Protein 8YNU (pdb70)

InterPro domains:
  IPR001005 SANT/Myb domain [PF00249] (405-453)
  IPR001005 SANT/Myb domain [PS50090] (400-453)
  IPR001005 SANT/Myb domain [SM00717] (404-463)
  IPR009057 Homedomain-like superfamily [SSF46689] (406-468)
  IPR013867 Telomere repeat-binding factor, dimerisation domain [PF08558] (100-330)
  IPR017930 Myb domain [PS51294] (400-457)
  IPR052833 Telomeric DNA-binding and transcriptional regulator [PTHR47807] (4-485)

B-factor: mean 24.35, std 9.26, range [9.86, 62.13]

Structure (mmCIF, N/CA/C/O backbone):
data_8YNU
#
_entry.id   8YNU
#
_cell.length_a   41.393
_cell.length_b   62.230
_cell.length_c   86.773
_cell.angle_alpha   90.000
_cell.angle_beta   90.000
_cell.angle_gamma   90.000
#
_symmetry.space_group_name_H-M   'P 2 2 2'
#
loop_
_entity.id
_entity.type
_entity.pdbx_description
1 polymer 'Telomeric DNA-binding factor trf1'
2 non-polymer GLYCEROL
3 water water
#
loop_
_atom_site.group_PDB
_atom_site.id
_atom_site.type_symbol
_atom_site.label_atom_id
_atom_site.label_alt_id
_atom_site.label_comp_id
_atom_site.label_asym_id
_atom_site.label_entity_id
_atom_site.label_seq_id
_atom_site.pdbx_PDB_ins_code
_atom_site.Cartn_x
_atom_site.Cartn_y
_atom_site.Cartn_z
_atom_site.occupancy
_atom_site.B_iso_or_equiv
_atom_site.auth_seq_id
_atom_site.auth_comp_id
_atom_site.auth_asym_id
_atom_site.auth_atom_id
_atom_site.pdbx_PDB_model_num
ATOM 1 N N . GLY A 1 1 ? -4.26400 -15.78500 9.70400 1.000 36.04000 406 GLY A N 1
ATOM 2 C CA . GLY A 1 1 ? -4.03500 -14.62500 8.84700 1.000 30.32000 406 GLY A CA 1
ATOM 3 C C . GLY A 1 1 ? -2.85400 -13.79700 9.31500 1.000 27.19000 406 GLY A C 1
ATOM 4 O O . GLY A 1 1 ? -1.73000 -14.00100 8.84600 1.000 24.99000 406 GLY A O 1
ATOM 5 N N . SER A 1 2 ? -3.09700 -12.87000 10.24600 1.000 28.94000 407 SER A N 1
ATOM 6 C CA . SER A 1 2 ? -2.02600 -12.02500 10.76400 1.000 26.38000 407 SER A CA 1
ATOM 7 C C . SER A 1 2 ? -0.98500 -12.86100 11.50900 1.000 25.00000 407 SER A C 1
ATOM 8 O O . SER A 1 2 ? -1.29400 -13.90500 12.08300 1.000 25.26000 407 SER A O 1
ATOM 11 N N . TRP A 1 3 ? 0.26300 -12.38700 11.49600 1.000 19.91000 408 TRP A N 1
ATOM 12 C CA . TRP A 1 3 ? 1.38800 -13.12400 12.07000 1.000 19.32000 408 TRP A CA 1
ATOM 13 C C . TRP A 1 3 ? 1.64600 -12.69300 13.50500 1.000 22.91000 408 TRP A C 1
ATOM 14 O O . TRP A 1 3 ? 1.44500 -11.52800 13.86700 1.000 23.22000 408 TRP A O 1
ATOM 25 N N . THR A 1 4 ? 2.11400 -13.63600 14.32300 1.000 19.95000 409 THR A N 1
ATOM 26 C CA . THR A 1 4 ? 2.60700 -13.26100 15.63900 1.000 19.45000 409 THR A CA 1
ATOM 27 C C . THR A 1 4 ? 4.05100 -12.78000 15.56200 1.000 23.11000 409 THR A C 1
ATOM 28 O O . THR A 1 4 ? 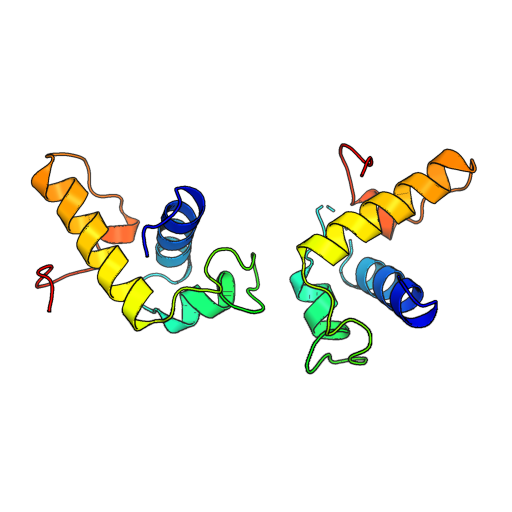4.77100 -13.01500 14.58800 1.000 19.53000 409 THR A O 1
ATOM 32 N N . LYS A 1 5 ? 4.46900 -12.10300 16.63300 1.000 25.24000 410 LYS A N 1
ATOM 33 C CA . LYS A 1 5 ? 5.85700 -11.67100 16.76400 1.000 24.18000 410 LYS A CA 1
ATOM 34 C C . LYS A 1 5 ? 6.79900 -12.86400 16.75400 1.000 22.12000 410 LYS A C 1
ATOM 35 O O . LYS A 1 5 ? 7.89400 -12.79700 16.19200 1.000 22.75000 410 LYS A O 1
ATOM 41 N N . GLU A 1 6 ? 6.37500 -13.97400 17.36200 1.000 19.94000 411 GLU A N 1
ATOM 42 C CA . GLU A 1 6 ? 7.20000 -15.17200 17.40900 1.000 22.10000 411 GLU A CA 1
ATOM 43 C C . GLU A 1 6 ? 7.37300 -15.78300 16.02600 1.000 19.95000 411 GLU A C 1
ATOM 44 O O . GLU A 1 6 ? 8.46000 -16.26200 15.68700 1.000 18.81000 411 GLU A O 1
ATOM 50 N N . GLU A 1 7 ? 6.30300 -15.79800 15.23200 1.000 17.74000 412 GLU A N 1
ATOM 51 C CA . GLU A 1 7 ? 6.40400 -16.27600 13.85700 1.000 15.50000 412 GLU A CA 1
ATOM 52 C C . GLU A 1 7 ? 7.35200 -15.40700 13.03500 1.000 15.05000 412 GLU A C 1
ATOM 53 O O . GLU A 1 7 ? 8.17400 -15.92300 12.26700 1.000 15.65000 412 GLU A O 1
ATOM 59 N N . GLU A 1 8 ? 7.24500 -14.08400 13.17300 1.000 15.58000 413 GLU A N 1
ATOM 60 C CA . GLU A 1 8 ? 8.11600 -13.20000 12.40100 1.000 17.48000 413 GLU A CA 1
ATOM 61 C C . GLU A 1 8 ? 9.58300 -13.41400 12.77500 1.000 17.54000 413 GLU A C 1
ATOM 62 O O . GLU A 1 8 ? 10.45500 -13.46200 11.90100 1.000 18.41000 413 GLU A O 1
ATOM 68 N N . GLU A 1 9 ? 9.87000 -13.56600 14.07000 1.000 20.31000 414 GLU A N 1
ATOM 69 C CA . GLU A 1 9 ? 11.24000 -13.81900 14.51700 1.000 21.84000 414 GLU A CA 1
ATOM 70 C C . GLU A 1 9 ? 11.76700 -15.14000 13.98400 1.000 17.27000 414 GLU A C 1
ATOM 71 O O . GLU A 1 9 ? 12.95500 -15.26200 13.67100 1.000 18.69000 414 GLU A O 1
ATOM 77 N N . ALA A 1 10 ? 10.89900 -16.15700 13.90100 1.000 17.77000 415 ALA A N 1
ATOM 78 C CA . ALA A 1 10 ? 11.32100 -17.45300 13.39900 1.000 15.74000 415 ALA A CA 1
ATOM 79 C C . ALA A 1 10 ? 11.63700 -17.39200 11.91400 1.000 16.92000 415 ALA A C 1
ATOM 80 O O . ALA A 1 10 ? 12.56700 -18.05000 11.44500 1.000 17.19000 415 ALA A O 1
ATOM 82 N N . LEU A 1 11 ? 10.84600 -16.63400 11.15300 1.000 15.22000 416 LEU A N 1
ATOM 83 C CA . LEU A 1 11 ? 11.13600 -16.48700 9.73300 1.000 13.81000 416 LEU A CA 1
ATOM 84 C C . LEU A 1 11 ? 12.49700 -15.82800 9.52600 1.000 15.04000 416 LEU A C 1
ATOM 85 O O . LEU A 1 11 ? 13.28100 -16.25700 8.67000 1.000 16.47000 416 LEU A O 1
ATOM 90 N N . LEU A 1 12 ? 12.79100 -14.78700 10.30700 1.000 17.95000 417 LEU A N 1
ATOM 91 C CA . LEU A 1 12 ? 14.07500 -14.11000 10.17200 1.000 19.43000 417 LEU A CA 1
ATOM 92 C C . LEU A 1 12 ? 15.22700 -15.01700 10.60100 1.000 23.52000 417 LEU A C 1
ATOM 93 O O . LEU A 1 12 ? 16.27300 -15.05400 9.94300 1.000 19.27000 417 LEU A O 1
ATOM 98 N N . ASP A 1 13 ? 15.05100 -15.76800 11.69200 1.000 21.12000 418 ASP A N 1
ATOM 99 C CA . ASP A 1 13 ? 16.08000 -16.72400 12.09500 1.000 20.29000 418 ASP A CA 1
ATOM 100 C C . ASP A 1 13 ? 16.25800 -17.81800 11.05000 1.000 21.60000 418 ASP A C 1
ATOM 101 O O . ASP A 1 13 ? 17.38600 -18.21500 10.74100 1.000 23.29000 418 ASP A O 1
ATOM 106 N N . GLY A 1 14 ? 15.15400 -18.31200 10.48500 1.000 18.85000 419 GLY A N 1
ATOM 107 C CA . GLY A 1 14 ? 15.25500 -19.31500 9.44000 1.000 20.26000 419 GLY A CA 1
ATOM 108 C C . GLY A 1 14 ? 16.01600 -18.83500 8.21600 1.000 20.97000 419 GLY A C 1
ATOM 109 O O . GLY A 1 14 ? 16.85000 -19.56000 7.67300 1.000 19.80000 419 GLY A O 1
ATOM 110 N N . LEU A 1 15 ? 15.72200 -17.61500 7.75400 1.000 20.44000 420 LEU A N 1
ATOM 111 C CA . LEU A 1 15 ? 16.44900 -17.04600 6.62400 1.000 19.48000 420 LEU A CA 1
ATOM 112 C C . LEU A 1 15 ? 17.94500 -16.99600 6.89000 1.000 22.54000 420 LEU A C 1
ATOM 113 O O . LEU A 1 15 ? 18.752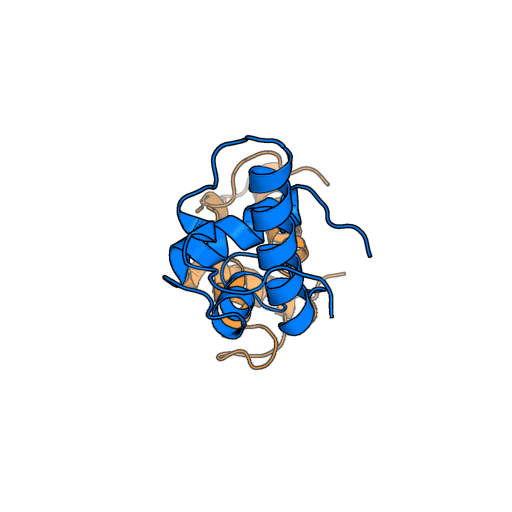00 -17.30900 6.00700 1.000 24.49000 420 LEU A O 1
ATOM 118 N N . ASP A 1 16 ? 18.32500 -16.56500 8.09000 1.000 24.09000 421 ASP A N 1
ATOM 119 C CA . ASP A 1 16 ? 19.73700 -16.51700 8.46100 1.000 28.43000 421 ASP A CA 1
ATOM 120 C C . ASP A 1 16 ? 20.38300 -17.90000 8.41600 1.000 30.17000 421 ASP A C 1
ATOM 121 O O . ASP A 1 16 ? 21.51600 -18.05000 7.94500 1.000 31.39000 421 ASP A O 1
ATOM 126 N N . LEU A 1 17 ? 19.66600 -18.93100 8.86700 1.000 26.01000 422 LEU A N 1
ATOM 127 C CA . LEU A 1 17 ? 20.25100 -20.26100 8.98200 1.000 24.87000 422 LEU A CA 1
ATOM 128 C C . LEU A 1 17 ? 20.34900 -20.98400 7.64100 1.000 30.09000 422 LEU A C 1
ATOM 129 O O . LEU A 1 17 ? 21.32000 -21.71200 7.40100 1.000 30.08000 422 LEU A O 1
ATOM 134 N N . VAL A 1 18 ? 19.35400 -20.82800 6.75800 1.000 22.98000 423 VAL A N 1
ATOM 135 C CA . VAL A 1 18 ? 19.37900 -21.54000 5.48400 1.000 27.22000 423 VAL A CA 1
ATOM 136 C C . VAL A 1 18 ? 20.13600 -20.77100 4.41000 1.000 27.91000 423 VAL A C 1
ATOM 137 O O . VAL A 1 18 ? 20.23900 -21.25700 3.27300 1.000 29.19000 423 VAL A O 1
ATOM 141 N N . LYS A 1 19 ? 20.66900 -19.59200 4.74400 1.000 28.27000 424 LYS A N 1
ATOM 142 C CA . LYS A 1 19 ? 21.52500 -18.80000 3.86000 1.000 32.96000 424 LYS A CA 1
ATOM 143 C C . LYS A 1 19 ? 20.83700 -18.48400 2.53300 1.000 36.19000 424 LYS A C 1
ATOM 144 O O . LYS A 1 19 ? 21.40100 -18.67700 1.45500 1.000 36.37000 424 LYS A O 1
ATOM 150 N N . GLY A 1 20 ? 19.60100 -17.99700 2.61000 1.000 30.93000 425 GLY A N 1
ATOM 151 C CA . GLY A 1 20 ? 18.91900 -17.54200 1.42200 1.000 28.92000 425 GLY A CA 1
ATOM 152 C C . GLY A 1 20 ? 17.44200 -17.87900 1.40200 1.000 30.60000 425 GLY A C 1
ATOM 153 O O . GLY A 1 20 ? 16.90100 -18.47500 2.34000 1.000 26.62000 425 GLY A O 1
ATOM 154 N N . PRO A 1 21 ? 16.75900 -17.50000 0.31700 1.000 27.80000 426 PRO A N 1
ATOM 155 C CA . PRO A 1 21 ? 15.29400 -17.65700 0.23200 1.000 29.24000 426 PRO A CA 1
ATOM 156 C C . PRO A 1 21 ? 14.91900 -19.09300 -0.12200 1.000 28.72000 426 PRO A C 1
ATOM 157 O O . PRO A 1 21 ? 14.37000 -19.41000 -1.17400 1.000 28.73000 426 PRO A O 1
ATOM 161 N N . ARG A 1 22 ? 15.23900 -20.00000 0.79500 1.000 28.32000 427 ARG A N 1
ATOM 162 C CA . ARG A 1 22 ? 15.07600 -21.44100 0.60700 1.000 29.28000 427 ARG A CA 1
ATOM 163 C C . ARG A 1 22 ? 13.95500 -21.90400 1.53200 1.000 22.29000 427 ARG A C 1
ATOM 164 O O . ARG A 1 22 ? 14.18600 -22.41500 2.62700 1.000 25.45000 427 ARG A O 1
ATOM 172 N N . TRP A 1 23 ? 12.72000 -21.72300 1.05800 1.000 23.22000 428 TRP A N 1
ATOM 173 C CA . TRP A 1 23 ? 11.56300 -21.71900 1.94400 1.000 19.27000 428 TRP A CA 1
ATOM 174 C C . TRP A 1 23 ? 11.29300 -23.09800 2.527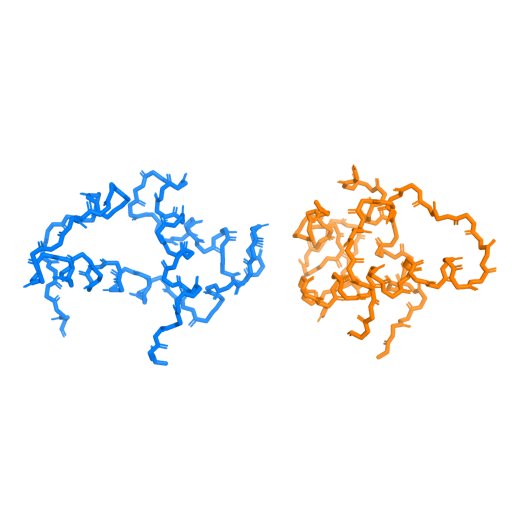00 1.000 24.95000 428 TRP A C 1
ATOM 175 O O . TRP A 1 23 ? 10.90200 -23.21600 3.69400 1.000 22.11000 428 TRP A O 1
ATOM 186 N N . SER A 1 24 ? 11.50000 -24.15200 1.73600 1.000 23.28000 429 SER A N 1
ATOM 187 C CA . SER A 1 24 ? 11.28100 -25.49800 2.24900 1.000 24.81000 429 SER A CA 1
ATOM 188 C C . SER A 1 24 ? 12.22600 -25.81300 3.39700 1.000 25.42000 429 SER A C 1
ATOM 189 O O . SER A 1 24 ? 11.84100 -26.50900 4.34400 1.000 25.47000 429 SER A O 1
ATOM 192 N N . GLN A 1 25 ? 13.45800 -25.29300 3.34100 1.000 21.33000 430 GLN A N 1
ATOM 193 C CA . GLN A 1 25 ? 14.42200 -25.53900 4.40400 1.000 21.98000 430 GLN A CA 1
ATOM 194 C C . GLN A 1 25 ? 14.06700 -24.79100 5.67600 1.000 23.39000 430 GLN A C 1
ATOM 195 O O . GLN A 1 25 ? 14.34700 -25.27100 6.78000 1.000 21.07000 430 GLN A O 1
ATOM 201 N N . ILE A 1 26 ? 13.44300 -23.62200 5.55100 1.000 20.64000 431 ILE A N 1
ATOM 202 C CA . ILE A 1 26 ? 12.95800 -22.94100 6.74200 1.000 18.97000 431 ILE A CA 1
ATOM 203 C C . ILE A 1 26 ? 11.88300 -23.77700 7.42100 1.000 15.52000 431 ILE A C 1
ATOM 204 O O . ILE A 1 26 ? 11.81600 -23.84100 8.65500 1.000 18.30000 431 ILE A O 1
ATOM 209 N N . LEU A 1 27 ? 11.04400 -24.45000 6.63300 1.000 16.82000 432 LEU A N 1
ATOM 210 C CA . LEU A 1 27 ? 10.00900 -25.29000 7.22400 1.000 16.94000 432 LEU A CA 1
ATOM 211 C C . LEU A 1 27 ? 10.59500 -26.56500 7.81800 1.000 22.47000 432 LEU A C 1
ATOM 212 O O . LEU A 1 27 ? 10.00400 -27.14200 8.74000 1.000 19.02000 432 LEU A O 1
ATOM 217 N N . GLU A 1 28 ? 11.75600 -27.01400 7.32900 1.000 19.88000 433 GLU A N 1
ATOM 218 C CA . GLU A 1 28 ? 12.42300 -28.12500 8.00500 1.000 22.31000 433 GLU A CA 1
ATOM 219 C C . GLU A 1 28 ? 12.82200 -27.74800 9.42200 1.000 20.76000 433 GLU A C 1
ATOM 220 O O . GLU A 1 28 ? 12.84700 -28.60800 10.30900 1.000 22.53000 433 GLU A O 1
ATOM 226 N N . LEU A 1 29 ? 13.13200 -26.47100 9.65300 1.000 18.42000 434 LEU A N 1
ATOM 227 C CA . LEU A 1 29 ? 13.54000 -25.96200 10.95200 1.000 19.10000 434 LEU A CA 1
ATOM 228 C C . LEU A 1 29 ? 12.36400 -25.60300 11.84400 1.000 20.06000 434 LEU A C 1
ATOM 229 O O . LEU A 1 29 ? 12.41200 -25.82700 13.05800 1.000 20.65000 434 LEU A O 1
ATOM 234 N N . TYR A 1 30 ? 11.31800 -25.01200 11.26600 1.000 18.42000 435 TYR A N 1
ATOM 235 C CA . TYR A 1 30 ? 10.27900 -24.35600 12.04700 1.000 18.43000 435 TYR A CA 1
ATOM 236 C C . TYR A 1 30 ? 8.86600 -24.75900 11.65900 1.000 14.83000 435 TYR A C 1
ATOM 237 O O . TYR A 1 30 ? 7.91400 -24.25300 12.26200 1.000 17.96000 435 TYR A O 1
ATOM 246 N N . GLY A 1 31 ? 8.69500 -25.61600 10.66200 1.000 15.93000 436 GLY A N 1
ATOM 247 C CA . GLY A 1 31 ? 7.37700 -26.01800 10.22200 1.000 15.61000 436 GLY A CA 1
ATOM 248 C C . GLY A 1 31 ? 6.85900 -27.19500 11.02000 1.000 19.18000 436 GLY A C 1
ATOM 249 O O . GLY A 1 31 ? 7.27600 -27.42500 12.16200 1.000 17.91000 436 GLY A O 1
ATOM 250 N N . PRO A 1 32 ? 5.92100 -27.94900 10.44500 1.000 19.25000 437 PRO A N 1
ATOM 251 C CA . PRO A 1 32 ? 5.44000 -29.15500 11.12400 1.000 22.21000 437 PRO A CA 1
ATOM 252 C C . PRO A 1 32 ? 6.60000 -30.11500 11.31900 1.000 22.85000 437 PRO A C 1
ATOM 253 O O . PRO A 1 32 ? 7.37400 -30.37600 10.39100 1.000 23.24000 437 PRO A O 1
ATOM 257 N N . GLY A 1 33 ? 6.74900 -30.59700 12.55200 1.000 23.95000 438 GLY A N 1
ATOM 258 C CA . GLY A 1 33 ? 7.88900 -31.42800 12.88600 1.000 27.26000 438 GLY A CA 1
ATOM 259 C C . GLY A 1 33 ? 9.21400 -30.70800 12.80000 1.000 25.71000 438 GLY A C 1
ATOM 260 O O . GLY A 1 33 ? 10.25000 -31.35300 12.59600 1.000 23.78000 438 GLY A O 1
ATOM 261 N N . GLY A 1 34 ? 9.20600 -29.38700 12.94800 1.000 22.54000 439 GLY A N 1
ATOM 262 C CA . GLY A 1 34 ? 10.41900 -28.61600 12.72700 1.000 20.27000 439 GLY A CA 1
ATOM 263 C C . GLY A 1 34 ? 11.52900 -29.01000 13.68400 1.000 23.36000 439 GLY A C 1
ATOM 264 O O . GLY A 1 34 ? 11.29500 -29.31500 14.85700 1.000 22.69000 439 GLY A O 1
ATOM 265 N N . LYS A 1 35 ? 12.76200 -28.97700 13.17300 1.000 21.30000 440 LYS A N 1
ATOM 266 C CA . LYS A 1 35 ? 13.91100 -29.38300 13.97900 1.000 21.32000 440 LYS A CA 1
ATOM 267 C C . LYS A 1 35 ? 14.09800 -28.47400 15.18700 1.000 23.59000 440 LYS A C 1
ATOM 268 O O . LYS A 1 35 ? 14.43100 -28.94700 16.28400 1.000 25.07000 440 LYS A O 1
ATOM 274 N N . LYS A 1 36 ? 13.86300 -27.17000 15.02100 1.000 20.86000 441 LYS A N 1
ATOM 275 C CA . LYS A 1 36 ? 13.99500 -26.22600 16.12700 1.000 20.20000 441 LYS A CA 1
ATOM 276 C C . LYS A 1 36 ? 12.70200 -26.08800 16.93300 1.000 19.64000 441 LYS A C 1
ATOM 277 O O . LYS A 1 36 ? 12.73300 -26.10900 18.16800 1.000 23.51000 441 LYS A O 1
ATOM 283 N N . SER A 1 37 ? 11.57300 -25.91200 16.26000 1.000 20.34000 442 SER A N 1
ATOM 284 C CA . SER A 1 37 ? 10.26700 -25.76000 16.90100 1.000 20.18000 442 SER A CA 1
ATOM 285 C C . SER A 1 37 ? 9.21800 -25.86100 15.80400 1.000 19.14000 442 SER A C 1
ATOM 286 O O . SER A 1 37 ? 9.54900 -26.00000 14.62300 1.000 18.60000 442 SER A O 1
ATOM 289 N N . GLU A 1 38 ? 7.94100 -25.79200 16.20000 1.000 17.81000 443 GLU A N 1
ATOM 290 C CA . GLU A 1 38 ? 6.84300 -25.81500 15.24400 1.000 18.27000 443 GLU A CA 1
ATOM 291 C C . GLU A 1 38 ? 6.17700 -24.44600 15.10700 1.000 15.76000 443 GLU A C 1
ATOM 292 O O . GLU A 1 38 ? 5.01900 -24.35600 14.71300 1.000 16.40000 443 GLU A O 1
ATOM 298 N N . VAL A 1 39 ? 6.91200 -23.36700 15.37900 1.000 16.66000 444 VAL A N 1
ATOM 299 C CA . VAL A 1 39 ? 6.25600 -22.06500 15.46400 1.000 15.52000 444 VAL A CA 1
ATOM 300 C C . VAL A 1 39 ? 5.68000 -21.63400 14.11100 1.000 13.78000 444 VAL A C 1
ATOM 301 O O . VAL A 1 39 ? 4.67600 -20.91500 14.06400 1.000 15.57000 444 VAL A O 1
ATOM 305 N N . LEU A 1 40 ? 6.26600 -22.08800 13.00000 1.000 14.07000 445 LEU A N 1
ATOM 306 C CA . LEU A 1 40 ? 5.75700 -21.78100 11.66400 1.000 12.75000 445 LEU A CA 1
ATOM 307 C C . LEU A 1 40 ? 4.93900 -22.92700 11.07000 1.000 15.26000 445 LEU A C 1
ATOM 308 O O . LEU A 1 40 ? 4.75600 -22.98300 9.85000 1.000 14.57000 445 LEU A O 1
ATOM 313 N N . LYS A 1 41 ? 4.42300 -23.83900 11.90400 1.000 15.12000 446 LYS A N 1
ATOM 314 C CA . LYS A 1 41 ? 3.74700 -25.00600 11.34600 1.000 15.75000 446 LYS A CA 1
ATOM 315 C C . LYS A 1 41 ? 2.51000 -24.64900 10.52700 1.000 17.86000 446 LYS A C 1
ATOM 316 O O . LYS A 1 41 ? 2.11200 -25.44300 9.67000 1.000 18.35000 446 LYS A O 1
ATOM 322 N N . TYR A 1 42 ? 1.90100 -23.48200 10.73700 1.000 15.91000 447 TYR A N 1
ATOM 323 C CA . TYR A 1 42 ? 0.70300 -23.11100 9.98900 1.000 15.20000 447 TYR A CA 1
ATOM 324 C C . TYR A 1 42 ? 0.97700 -22.14000 8.84400 1.000 18.75000 447 TYR A C 1
ATOM 325 O O . TYR A 1 42 ? 0.03500 -21.56000 8.29200 1.000 19.43000 447 TYR A O 1
ATOM 334 N N . ARG A 1 43 ? 2.23100 -21.96200 8.45700 1.000 15.95000 448 ARG A N 1
ATOM 335 C CA . ARG A 1 43 ? 2.57700 -21.13200 7.31000 1.000 14.75000 448 ARG A CA 1
ATOM 336 C C . ARG A 1 43 ? 3.20300 -22.02400 6.24600 1.000 15.88000 448 ARG A C 1
ATOM 337 O O . ARG A 1 43 ? 4.18800 -22.72200 6.52500 1.000 18.43000 448 ARG A O 1
ATOM 345 N N . ASN A 1 44 ? 2.63900 -22.01400 5.03500 1.000 15.43000 449 ASN A N 1
ATOM 346 C CA . ASN A 1 44 ? 3.23500 -22.81300 3.97200 1.000 17.36000 449 ASN A CA 1
ATOM 347 C C . ASN A 1 44 ? 4.29700 -21.99600 3.22900 1.000 16.23000 449 ASN A C 1
ATOM 348 O O . ASN A 1 44 ? 4.56600 -20.83000 3.54300 1.000 13.48000 449 ASN A O 1
ATOM 353 N N . GLN A 1 45 ? 4.94200 -22.63200 2.25000 1.000 16.17000 450 GLN A N 1
ATOM 354 C CA . GLN A 1 45 ? 6.05100 -21.97300 1.56700 1.000 17.32000 450 GLN A CA 1
ATOM 355 C C . GLN A 1 45 ? 5.60400 -20.68500 0.88900 1.000 15.88000 450 GLN A C 1
ATOM 356 O O . GLN A 1 45 ? 6.33700 -19.68700 0.90100 1.000 13.68000 450 GLN A O 1
ATOM 362 N N . VAL A 1 46 ? 4.41000 -20.69100 0.29000 1.000 13.97000 451 VAL A N 1
ATOM 363 C CA . VAL A 1 46 ? 3.86500 -19.47800 -0.31200 1.000 13.96000 451 VAL A CA 1
ATOM 364 C C . VAL A 1 46 ? 3.75400 -18.37700 0.73400 1.000 13.62000 451 VAL A C 1
ATOM 365 O O . VAL A 1 46 ? 4.10900 -17.21900 0.47800 1.000 14.22000 451 VAL A O 1
ATOM 369 N N . GLN A 1 47 ? 3.29100 -18.72500 1.93900 1.000 12.22000 452 GLN A N 1
ATOM 370 C CA . GLN A 1 47 ? 3.14100 -17.73200 3.00000 1.000 11.60000 452 GLN A CA 1
ATOM 371 C C . GLN A 1 47 ? 4.48700 -17.22000 3.51000 1.000 12.71000 452 GLN A C 1
ATOM 372 O O . GLN A 1 47 ? 4.61700 -16.03500 3.83800 1.000 11.87000 452 GLN A O 1
ATOM 378 N N . LEU A 1 48 ? 5.48900 -18.09500 3.62300 1.000 12.16000 453 LEU A N 1
ATOM 379 C CA . LEU A 1 48 ? 6.80500 -17.63900 4.06700 1.000 11.18000 453 LEU A CA 1
ATOM 380 C C . LEU A 1 48 ? 7.38300 -16.64000 3.08200 1.000 11.60000 453 LEU A C 1
ATOM 381 O O . LEU A 1 48 ? 7.91000 -15.58600 3.47600 1.000 12.49000 453 LEU A O 1
ATOM 386 N N . LYS A 1 49 ? 7.29900 -16.97000 1.79100 1.000 11.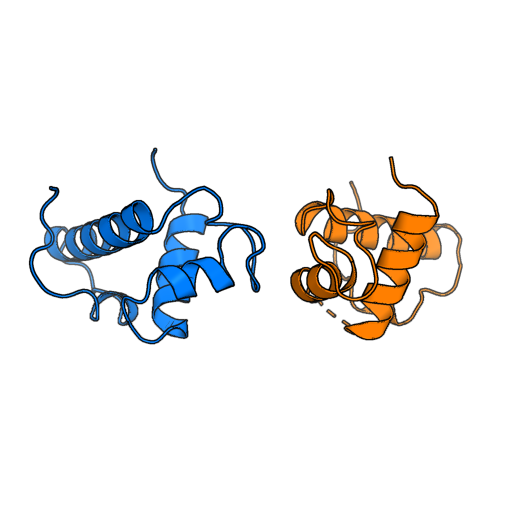37000 454 LYS A N 1
ATOM 387 C CA . LYS A 1 49 ? 7.85200 -16.09900 0.76100 1.000 11.79000 454 LYS A CA 1
ATOM 388 C C . LYS A 1 49 ? 7.15800 -14.74800 0.76100 1.000 11.82000 454 LYS A C 1
ATOM 389 O O . LYS A 1 49 ? 7.81400 -13.70000 0.74500 1.000 12.35000 454 LYS A O 1
ATOM 395 N N . ASP A 1 50 ? 5.82700 -14.74500 0.80600 1.000 11.98000 455 ASP A N 1
ATOM 396 C CA . ASP A 1 50 ? 5.15400 -13.45900 0.73200 1.000 11.89000 455 ASP A CA 1
ATOM 397 C C . ASP A 1 50 ? 5.40700 -12.63600 1.98000 1.000 12.58000 455 ASP A C 1
ATOM 398 O O . ASP A 1 50 ? 5.53900 -11.40800 1.90000 1.000 11.22000 455 ASP A O 1
ATOM 403 N N . LYS A 1 51 ? 5.46600 -13.28800 3.14200 1.000 9.86000 456 LYS A N 1
ATOM 404 C CA . LYS A 1 51 ? 5.71300 -12.54500 4.37400 1.000 11.00000 456 LYS A CA 1
ATOM 405 C C . LYS A 1 51 ? 7.11700 -11.96000 4.38800 1.000 12.17000 456 LYS A C 1
ATOM 406 O O . LYS A 1 51 ? 7.31700 -10.83200 4.85600 1.000 10.46000 456 LYS A O 1
ATOM 412 N N . ALA A 1 52 ? 8.11100 -12.70700 3.89200 1.000 10.22000 457 ALA A N 1
ATOM 413 C CA . ALA A 1 52 ? 9.46100 -12.15400 3.84200 1.000 10.00000 457 ALA A CA 1
ATOM 414 C C . ALA A 1 52 ? 9.50700 -10.91200 2.96100 1.000 11.76000 457 ALA A C 1
ATOM 415 O O . ALA A 1 52 ? 10.13600 -9.90600 3.31800 1.000 11.57000 457 ALA A O 1
ATOM 417 N N . ARG A 1 53 ? 8.82000 -10.95900 1.81900 1.000 10.86000 458 ARG A N 1
ATOM 418 C CA . ARG A 1 53 ? 8.75500 -9.78900 0.95400 1.000 10.46000 458 ARG A CA 1
ATOM 419 C C . ARG A 1 53 ? 8.00800 -8.64600 1.63500 1.000 13.56000 458 ARG A C 1
ATOM 420 O O . ARG A 1 53 ? 8.41400 -7.48400 1.53100 1.000 11.59000 458 ARG A O 1
ATOM 428 N N . ASN A 1 54 ? 6.92600 -8.95400 2.35200 1.000 10.87000 459 ASN A N 1
ATOM 429 C CA . ASN A 1 54 ? 6.15600 -7.89800 3.01000 1.000 13.06000 459 ASN A CA 1
ATOM 430 C C . ASN A 1 54 ? 6.92200 -7.31200 4.19400 1.000 12.01000 459 ASN A C 1
ATOM 431 O O . ASN A 1 54 ? 6.84300 -6.10800 4.45700 1.000 12.55000 459 ASN A O 1
ATOM 436 N N . MET A 1 55 ? 7.69100 -8.13800 4.90300 1.000 11.83000 460 MET A N 1
ATOM 437 C CA . MET A 1 55 ? 8.49900 -7.60500 5.98800 1.000 12.25000 460 MET A CA 1
ATOM 438 C C . MET A 1 55 ? 9.60100 -6.71500 5.44700 1.000 12.70000 460 MET A C 1
ATOM 439 O O . MET A 1 55 ? 9.89500 -5.66800 6.03100 1.000 12.85000 460 MET A O 1
ATOM 444 N N . LYS A 1 56 ? 10.25200 -7.13300 4.35600 1.000 11.13000 461 LYS A N 1
ATOM 445 C CA . LYS A 1 56 ? 11.28400 -6.28100 3.76900 1.000 11.01000 461 LYS A CA 1
ATOM 446 C C . LYS A 1 56 ? 10.67000 -4.96300 3.32800 1.000 10.33000 461 LYS A C 1
ATOM 447 O O . LYS A 1 56 ? 11.22900 -3.88500 3.57500 1.000 11.36000 461 LYS A O 1
ATOM 453 N N . LEU A 1 57 ? 9.49200 -5.03500 2.71800 1.000 10.55000 462 LEU A N 1
ATOM 454 C CA . LEU A 1 57 ? 8.79200 -3.82600 2.30800 1.000 11.70000 462 LEU A CA 1
ATOM 455 C C . LEU A 1 57 ? 8.44900 -2.95600 3.51100 1.000 12.19000 462 LEU A C 1
ATOM 456 O O . LEU A 1 57 ? 8.54800 -1.72500 3.43500 1.000 13.53000 462 LEU A O 1
ATOM 461 N N . PHE A 1 58 ? 8.05700 -3.57300 4.63500 1.000 12.96000 463 PHE A N 1
ATOM 462 C CA . PHE A 1 58 ? 7.73200 -2.78600 5.82300 1.000 11.97000 463 PHE A CA 1
ATOM 463 C C . PHE A 1 58 ? 8.93000 -1.97300 6.29700 1.000 12.94000 463 PHE A C 1
ATOM 464 O O . PHE A 1 58 ? 8.80100 -0.78200 6.60800 1.000 13.36000 463 PHE A O 1
ATOM 472 N N . PHE A 1 59 ? 10.10300 -2.60400 6.40400 1.000 12.07000 464 PHE A N 1
ATOM 473 C CA . PHE A 1 59 ? 11.27000 -1.84400 6.84300 1.000 12.60000 464 PHE A CA 1
ATOM 474 C C . PHE A 1 59 ? 11.60600 -0.74700 5.84000 1.000 12.57000 464 PHE A C 1
ATOM 475 O O . PHE A 1 59 ? 11.92200 0.38300 6.22900 1.000 13.44000 464 PHE A O 1
ATOM 483 N N . LEU A 1 60 ? 11.53500 -1.05800 4.54200 1.000 13.51000 465 LEU A N 1
ATOM 484 C CA . LEU A 1 60 ? 11.85500 -0.05100 3.53000 1.000 12.46000 465 LEU A CA 1
ATOM 485 C C . LEU A 1 60 ? 10.88100 1.12000 3.58800 1.000 13.71000 465 LEU A C 1
ATOM 486 O O . LEU A 1 60 ? 11.28800 2.29300 3.54600 1.000 15.47000 465 LEU A O 1
ATOM 491 N N . LYS A 1 61 ? 9.58600 0.82600 3.67200 1.000 13.75000 466 LYS A N 1
ATOM 492 C CA . LYS A 1 61 ? 8.61000 1.90200 3.58100 1.000 11.79000 466 LYS A CA 1
ATOM 493 C C . LYS A 1 61 ? 8.59300 2.75100 4.83500 1.000 14.60000 466 LYS A C 1
ATOM 494 O O . LYS A 1 61 ? 8.21400 3.92400 4.76300 1.000 14.47000 466 LYS A O 1
ATOM 500 N N . SER A 1 62 ? 9.01200 2.19400 5.97100 1.000 12.80000 467 SER A N 1
ATOM 501 C CA . SER A 1 62 ? 9.06600 2.92200 7.23400 1.000 15.42000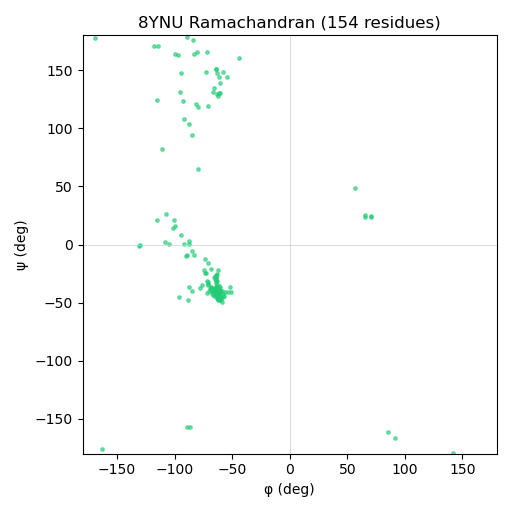 467 SER A CA 1
ATOM 502 C C . SER A 1 62 ? 10.42000 3.57700 7.48300 1.000 16.32000 467 SER A C 1
ATOM 503 O O . SER A 1 62 ? 10.60100 4.22600 8.52800 1.000 17.12000 467 SER A O 1
ATOM 506 N N . GLY A 1 63 ? 11.36100 3.42700 6.55800 1.000 15.05000 468 GLY A N 1
ATOM 507 C CA . GLY A 1 63 ? 12.68300 4.00100 6.72000 1.000 15.13000 468 GLY A CA 1
ATOM 508 C C . GLY A 1 63 ? 13.52300 3.32700 7.78100 1.000 19.21000 468 GLY A C 1
ATOM 509 O O . GLY A 1 63 ? 14.43700 3.95200 8.32800 1.000 20.61000 468 GLY A O 1
ATOM 510 N N . GLN A 1 64 ? 13.24900 2.06400 8.08800 1.000 16.20000 469 GLN A N 1
ATOM 511 C CA . GLN A 1 64 ? 14.00300 1.34100 9.10300 1.000 16.85000 469 GLN A CA 1
ATOM 512 C C . GLN A 1 64 ? 15.05800 0.44100 8.46300 1.000 19.13000 469 GLN A C 1
ATOM 513 O O . GLN A 1 64 ? 15.02500 0.14600 7.26600 1.000 15.59000 469 GLN A O 1
ATOM 519 N N . VAL A 1 65 ? 16.00400 -0.00700 9.28900 1.000 19.81000 470 VAL A N 1
ATOM 520 C CA . VAL A 1 65 ? 17.07900 -0.86300 8.79500 1.000 18.22000 470 VAL A CA 1
ATOM 521 C C . VAL A 1 65 ? 16.51400 -2.21100 8.36100 1.000 15.68000 470 VAL A C 1
ATOM 522 O O . VAL A 1 65 ? 15.73200 -2.84000 9.08400 1.000 17.50000 470 VAL A O 1
ATOM 526 N N . VAL A 1 66 ? 16.89000 -2.65300 7.16300 1.000 16.89000 471 VAL A N 1
ATOM 527 C CA . VAL A 1 66 ? 16.55000 -3.99900 6.70100 1.000 13.72000 471 VAL A CA 1
ATOM 528 C C . VAL A 1 66 ? 17.52500 -4.98900 7.33000 1.000 15.48000 471 VAL A C 1
ATOM 529 O O . VAL A 1 66 ? 18.73000 -4.91200 7.06100 1.000 15.58000 471 VAL A O 1
ATOM 533 N N . PRO A 1 67 ? 17.05500 -5.94500 8.12900 1.000 16.76000 472 PRO A N 1
ATOM 534 C CA . PRO A 1 67 ? 17.96400 -6.95100 8.69600 1.000 19.53000 472 PRO A CA 1
ATOM 535 C C . PRO A 1 67 ? 18.70800 -7.71700 7.61200 1.000 18.35000 472 PRO A C 1
ATOM 536 O O . PRO A 1 67 ? 18.18600 -7.95600 6.52400 1.000 15.98000 472 PRO A O 1
ATOM 540 N N . ALA A 1 68 ? 19.94100 -8.13500 7.93700 1.000 16.49000 473 ALA A N 1
ATOM 541 C CA . ALA A 1 68 ? 20.75300 -8.87200 6.97400 1.000 17.57000 473 ALA A CA 1
ATOM 542 C C . ALA A 1 68 ? 20.00200 -10.05700 6.38100 1.000 17.61000 473 ALA A C 1
ATOM 543 O O . ALA A 1 68 ? 20.13600 -10.34700 5.18600 1.000 19.08000 473 ALA A O 1
ATOM 545 N N . ALA A 1 69 ? 19.17500 -10.72600 7.19000 1.000 19.50000 474 ALA A N 1
ATOM 546 C CA . ALA A 1 69 ? 18.49200 -11.93200 6.72600 1.000 23.62000 474 ALA A CA 1
ATOM 547 C C . ALA A 1 69 ? 17.51600 -11.64600 5.58800 1.000 21.15000 474 ALA A C 1
ATOM 548 O O . ALA A 1 69 ? 17.24800 -12.52900 4.76300 1.000 25.45000 474 ALA A O 1
ATOM 550 N N . LEU A 1 70 ? 16.97000 -10.43700 5.53000 1.000 17.45000 475 LEU A N 1
ATOM 551 C CA . LEU A 1 70 ? 16.02200 -10.09200 4.48900 1.000 16.23000 475 LEU A CA 1
ATOM 552 C C . LEU A 1 70 ? 16.69300 -9.52800 3.25200 1.000 15.66000 475 LEU A C 1
ATOM 553 O O . LEU A 1 70 ? 16.02700 -9.35500 2.23100 1.000 14.60000 475 LEU A O 1
ATOM 558 N N . GLN A 1 71 ? 17.99300 -9.24000 3.30900 1.000 15.32000 476 GLN A N 1
ATOM 559 C CA . GLN A 1 71 ? 18.63900 -8.67600 2.13300 1.000 15.54000 476 GLN A CA 1
ATOM 560 C C . GLN A 1 71 ? 18.78700 -9.69900 1.01900 1.000 15.61000 476 GLN A C 1
ATOM 561 O O . GLN A 1 71 ? 18.96500 -9.30800 -0.14200 1.000 17.73000 476 GLN A O 1
ATOM 567 N N . CYS A 1 72 ? 18.64400 -10.96400 1.31800 1.000 16.59000 477 CYS A N 1
ATOM 568 C CA . CYS A 1 72 ? 18.70200 -11.97800 0.30200 1.000 18.20000 477 CYS A CA 1
ATOM 569 C C . CYS A 1 72 ? 17.36300 -12.14400 -0.41700 1.000 19.68000 477 CYS A C 1
ATOM 570 O O . CYS A 1 72 ? 17.26100 -12.86400 -1.33100 1.000 20.98000 477 CYS A O 1
ATOM 573 N N . VAL A 1 73 ? 16.33800 -11.50400 0.08900 1.000 16.16000 478 VAL A N 1
ATOM 574 C CA . VAL A 1 73 ? 15.03000 -11.50100 -0.56800 1.000 15.87000 478 VAL A CA 1
ATOM 575 C C . VAL A 1 73 ? 15.04200 -10.33300 -1.55100 1.000 16.95000 478 VAL A C 1
ATOM 576 O O . VAL A 1 73 ? 14.91500 -9.17500 -1.15400 1.000 17.48000 478 VAL A O 1
ATOM 580 N N . THR A 1 74 ? 15.20000 -10.62600 -2.83500 1.000 16.19000 479 THR A N 1
ATOM 581 C CA . THR A 1 74 ? 15.41900 -9.57700 -3.81900 1.000 16.36000 479 THR A CA 1
ATOM 582 C C . THR A 1 74 ? 14.25600 -9.50700 -4.78900 1.000 17.56000 479 THR A C 1
ATOM 583 O O . THR A 1 74 ? 13.37100 -10.36500 -4.80200 1.000 18.64000 479 THR A O 1
ATOM 587 N N . GLY A 1 75 ? 14.26800 -8.46300 -5.60300 1.000 16.78000 480 GLY A N 1
ATOM 588 C CA . GLY A 1 75 ? 13.26200 -8.29900 -6.62800 1.000 16.85000 480 GLY A CA 1
ATOM 589 C C . GLY A 1 75 ? 11.99400 -7.62000 -6.13900 1.000 15.17000 480 GLY A C 1
ATOM 590 O O . GLY A 1 75 ? 11.94200 -6.94200 -5.11200 1.000 15.85000 480 GLY A O 1
ATOM 591 N N . ASP A 1 76 ? 10.94900 -7.81700 -6.93100 1.000 12.50000 481 ASP A N 1
ATOM 592 C CA . ASP A 1 76 ? 9.65700 -7.17700 -6.70800 1.000 13.51000 481 ASP A CA 1
ATOM 593 C C . ASP A 1 76 ? 9.06500 -7.64100 -5.38100 1.000 14.41000 481 ASP A C 1
ATOM 594 O O . ASP A 1 76 ? 9.00600 -8.84300 -5.10400 1.000 16.39000 481 ASP A O 1
ATOM 599 N N . LEU A 1 77 ? 8.64800 -6.68900 -4.54500 1.000 11.40000 482 LEU A N 1
ATOM 600 C CA . LEU A 1 77 ? 8.07100 -6.99900 -3.24500 1.000 11.21000 482 LEU A CA 1
ATOM 601 C C . LEU A 1 77 ? 6.55800 -6.82700 -3.21600 1.000 13.37000 482 LEU A C 1
ATOM 602 O O . LEU A 1 77 ? 5.94800 -7.03600 -2.16400 1.000 12.56000 482 LEU A O 1
ATOM 607 N N . ARG A 1 78 ? 5.94900 -6.44100 -4.33000 1.000 12.95000 483 ARG A N 1
ATOM 608 C CA . ARG A 1 78 ? 4.52100 -6.15400 -4.32700 1.000 10.93000 483 ARG A CA 1
ATOM 609 C C . ARG A 1 78 ? 3.70400 -7.43200 -4.22200 1.000 13.06000 483 ARG A C 1
ATOM 610 O O . ARG A 1 78 ? 4.10200 -8.50000 -4.69800 1.000 14.44000 483 ARG A O 1
ATOM 618 N N . ARG A 1 79 ? 2.54600 -7.28500 -3.57900 1.000 11.99000 484 ARG A N 1
ATOM 619 C CA . ARG A 1 79 ? 1.56500 -8.35000 -3.42400 1.000 13.08000 484 ARG A CA 1
ATOM 620 C C . ARG A 1 79 ? 1.07500 -8.84600 -4.77900 1.000 13.93000 484 ARG A C 1
ATOM 621 O O . ARG A 1 79 ? 0.81500 -8.05200 -5.69100 1.000 14.20000 484 ARG A O 1
ATOM 629 N N . ASP A 1 80 ? 0.92300 -10.16900 -4.90900 1.000 14.98000 485 ASP A N 1
ATOM 630 C CA . ASP A 1 80 ? 0.41700 -10.74600 -6.15900 1.000 14.61000 485 ASP A CA 1
ATOM 631 C C . ASP A 1 80 ? -1.00300 -10.23300 -6.47200 1.000 19.28000 485 ASP A C 1
ATOM 632 O O . ASP A 1 80 ? -1.82700 -10.06200 -5.54600 1.000 17.45000 485 ASP A O 1
ATOM 637 N N . SER B 1 2 ? -3.98200 -38.76100 28.40000 1.000 46.02000 407 SER B N 1
ATOM 638 C CA . SER B 1 2 ? -3.16100 -39.40200 29.42200 1.000 40.42000 407 SER B CA 1
ATOM 639 C C . SER B 1 2 ? -2.10100 -40.29700 28.78500 1.000 36.95000 407 SER B C 1
ATOM 640 O O . SER B 1 2 ? -2.30500 -40.83500 27.69200 1.000 37.88000 407 SER B O 1
ATOM 643 N N . TRP B 1 3 ? -0.98700 -40.47800 29.49500 1.000 31.60000 408 TRP B N 1
ATOM 644 C CA . TRP B 1 3 ? 0.20600 -41.11700 28.95400 1.000 28.68000 408 TRP B CA 1
ATOM 645 C C . TRP B 1 3 ? 0.24000 -42.59700 29.30100 1.000 30.95000 408 TRP B C 1
ATOM 646 O O . TRP B 1 3 ? 0.07700 -42.97200 30.46700 1.000 33.23000 408 TRP B O 1
ATOM 657 N N . THR B 1 4 ? 0.50000 -43.43000 28.30200 1.000 27.83000 409 THR B N 1
ATOM 658 C CA . THR B 1 4 ? 0.68600 -44.84700 28.55500 1.000 31.66000 409 THR B CA 1
ATOM 659 C C . THR B 1 4 ? 2.10600 -45.12900 29.05000 1.000 35.17000 409 THR B C 1
ATOM 660 O O . THR B 1 4 ? 3.01700 -44.29800 28.95700 1.000 30.62000 409 THR B O 1
ATOM 664 N N . LYS B 1 5 ? 2.28300 -46.33500 29.58500 1.000 32.70000 410 LYS B N 1
ATOM 665 C CA . LYS B 1 5 ? 3.59600 -46.75200 30.06400 1.000 35.61000 410 LYS B CA 1
ATOM 666 C C . LYS B 1 5 ? 4.59700 -46.84300 28.92100 1.000 34.51000 410 LYS B C 1
ATOM 667 O O . LYS B 1 5 ? 5.78300 -46.52200 29.09700 1.000 31.89000 410 LYS B O 1
ATOM 673 N N . GLU B 1 6 ? 4.14300 -47.28500 27.74400 1.000 29.10000 411 GLU B N 1
ATOM 674 C CA . GLU B 1 6 ? 5.02100 -47.32500 26.58200 1.000 33.38000 411 GLU B CA 1
ATOM 675 C C . GLU B 1 6 ? 5.42700 -45.92000 26.15500 1.000 28.24000 411 GLU B C 1
ATOM 676 O O . GLU B 1 6 ? 6.57500 -45.70100 25.74700 1.000 27.75000 411 GLU B O 1
ATOM 682 N N . GLU B 1 7 ? 4.49500 -44.96200 26.23000 1.000 26.30000 412 GLU B N 1
ATOM 683 C CA . GLU B 1 7 ? 4.83100 -43.57300 25.91800 1.000 23.40000 412 GLU B CA 1
ATOM 684 C C . GLU B 1 7 ? 5.86300 -43.03300 26.89800 1.000 25.37000 412 GLU B C 1
ATOM 685 O O . GLU B 1 7 ? 6.83700 -42.38000 26.50500 1.000 20.03000 412 GLU B O 1
ATOM 691 N N . GLU B 1 8 ? 5.65000 -43.27800 28.19200 1.000 24.72000 413 GLU B N 1
ATOM 692 C CA . GLU B 1 8 ? 6.58200 -42.77900 29.19400 1.000 26.29000 413 GLU B CA 1
ATOM 693 C C . GLU B 1 8 ? 7.95500 -43.40700 29.02500 1.000 26.10000 413 GLU B C 1
ATOM 694 O O . GLU B 1 8 ? 8.97200 -42.71300 29.11600 1.000 24.42000 413 GLU B O 1
ATOM 700 N N . GLU B 1 9 ? 8.00200 -44.72200 28.77800 1.000 27.22000 414 GLU B N 1
ATOM 701 C CA . GLU B 1 9 ? 9.27600 -45.40200 28.56200 1.000 28.67000 414 GLU B CA 1
ATOM 702 C C . GLU B 1 9 ? 9.99400 -44.85700 27.33900 1.000 27.03000 414 GLU B C 1
ATOM 703 O O . GLU B 1 9 ? 11.22400 -44.71900 27.33800 1.000 23.30000 414 GLU B O 1
ATOM 709 N N . ALA B 1 10 ? 9.24400 -44.57200 26.26900 1.000 23.69000 415 ALA B N 1
ATOM 710 C CA . ALA B 1 10 ? 9.88500 -44.05200 25.07000 1.000 21.33000 415 ALA B CA 1
ATOM 711 C C . ALA B 1 10 ? 10.44300 -42.66000 25.31200 1.000 19.56000 415 ALA B C 1
ATOM 712 O O . ALA B 1 10 ? 11.50900 -42.31700 24.79400 1.000 19.74000 415 ALA B O 1
ATOM 714 N N . LEU B 1 11 ? 9.73300 -41.84000 26.08200 1.000 18.07000 416 LEU B N 1
ATOM 715 C CA . LEU B 1 11 ? 10.23200 -40.49900 26.35400 1.000 17.86000 416 LEU B CA 1
ATOM 716 C C . LEU B 1 11 ? 11.50800 -40.56100 27.17800 1.000 18.82000 416 LEU B C 1
ATOM 717 O O . LEU B 1 11 ? 12.48300 -39.86000 26.88600 1.000 19.30000 416 LEU B O 1
ATOM 722 N N . LEU B 1 12 ? 11.52200 -41.40900 28.21300 1.000 22.09000 417 LEU B N 1
ATOM 723 C CA . LEU B 1 12 ? 12.74000 -41.56600 29.00700 1.000 22.05000 417 LEU B CA 1
ATOM 724 C C . LEU B 1 12 ? 13.88700 -42.09700 28.16200 1.000 23.74000 417 LEU B C 1
ATOM 725 O O . LEU B 1 12 ? 15.01800 -41.60300 28.26300 1.000 24.00000 417 LEU B O 1
ATOM 730 N N . ASP B 1 13 ? 13.62300 -43.10800 27.32800 1.000 21.87000 418 ASP B N 1
ATOM 731 C CA . ASP B 1 13 ? 14.67800 -43.64700 26.47500 1.000 24.64000 418 ASP B CA 1
ATOM 732 C C . ASP B 1 13 ? 15.15500 -42.60300 25.47700 1.000 23.73000 418 ASP B C 1
ATOM 733 O O . ASP B 1 13 ? 16.36100 -42.44300 25.27200 1.000 25.97000 418 ASP B O 1
ATOM 738 N N . GLY B 1 14 ? 14.22200 -41.86000 24.87200 1.000 20.34000 419 GLY B N 1
ATOM 739 C CA . GLY B 1 14 ? 14.61800 -40.78700 23.97400 1.000 21.01000 419 GLY B CA 1
ATOM 740 C C . GLY B 1 14 ? 15.46200 -39.73100 24.66200 1.000 19.14000 419 GLY B C 1
ATOM 741 O O . GLY B 1 14 ? 16.49100 -39.29300 24.13300 1.000 20.49000 419 GLY B O 1
ATOM 742 N N . LEU B 1 15 ? 15.02700 -39.29100 25.84600 1.000 19.93000 420 LEU B N 1
ATOM 743 C CA . LEU B 1 15 ? 15.82000 -38.33300 26.61100 1.000 20.58000 420 LEU B CA 1
ATOM 744 C C . LEU B 1 15 ? 17.22200 -38.86700 26.87200 1.000 23.65000 420 LEU B C 1
ATOM 745 O O . LEU B 1 15 ? 18.20200 -38.12300 26.78900 1.000 24.99000 420 LEU B O 1
ATOM 750 N N . ASP B 1 16 ? 17.32600 -40.15700 27.19700 1.000 25.04000 421 ASP B N 1
ATOM 751 C CA . ASP B 1 16 ? 18.62400 -40.79600 27.40200 1.000 28.27000 421 ASP B CA 1
ATOM 752 C C . ASP B 1 16 ? 19.48800 -40.73400 26.14700 1.000 27.94000 421 ASP B C 1
ATOM 753 O O . ASP B 1 16 ? 20.68900 -40.44900 26.22400 1.000 30.17000 421 ASP B O 1
ATOM 758 N N . LEU B 1 17 ? 18.89400 -40.99600 24.98000 1.000 27.79000 422 LEU B N 1
ATOM 759 C CA . LEU B 1 17 ? 19.67100 -41.12300 23.75300 1.000 26.70000 422 LEU B CA 1
ATOM 760 C C . LEU B 1 17 ? 20.11300 -39.77300 23.20300 1.000 31.95000 422 LEU B C 1
ATOM 761 O O . LEU B 1 17 ? 21.19700 -39.66400 22.62000 1.000 30.73000 422 LEU B O 1
ATOM 766 N N . VAL B 1 18 ? 19.27900 -38.73700 23.35200 1.000 28.34000 423 VAL B N 1
ATOM 767 C CA . VAL B 1 18 ? 19.62700 -37.40400 22.87000 1.000 30.24000 423 VAL B CA 1
ATOM 768 C C . VAL B 1 18 ? 20.25100 -36.55100 23.95800 1.000 31.85000 423 VAL B C 1
ATOM 769 O O . VAL B 1 18 ? 20.49600 -35.35800 23.73500 1.000 35.65000 423 VAL B O 1
ATOM 773 N N . LYS B 1 19 ? 20.56500 -37.09600 25.09400 1.000 30.04000 424 LYS B N 1
ATOM 774 C CA . LYS B 1 19 ? 21.07400 -36.33500 26.18700 1.000 31.08000 424 LYS B CA 1
ATOM 775 C C . LYS B 1 19 ? 22.48900 -35.76100 26.10300 1.000 40.31000 424 LYS B C 1
ATOM 776 O O . LYS B 1 19 ? 22.81800 -34.87300 26.87900 1.000 41.45000 424 LYS B O 1
ATOM 782 N N . GLY B 1 20 ? 18.54600 -27.36000 26.96900 1.000 46.45000 425 GLY B N 1
ATOM 783 C CA . GLY B 1 20 ? 17.37200 -28.22000 27.08300 1.000 35.75000 425 GLY B CA 1
ATOM 784 C C . GLY B 1 20 ? 17.40700 -29.29700 26.03700 1.000 34.68000 425 GLY B C 1
ATOM 785 O O . GLY B 1 20 ? 18.10400 -29.15300 25.09200 1.000 34.92000 425 GLY B O 1
ATOM 786 N N . PRO B 1 21 ? 16.64800 -30.38200 26.22400 1.000 29.87000 426 PRO B N 1
ATOM 787 C CA . PRO B 1 21 ? 16.64200 -31.47800 25.27200 1.000 25.10000 426 PRO B CA 1
ATOM 788 C C . PRO B 1 21 ? 16.13200 -31.09400 23.90100 1.000 24.84000 426 PRO B C 1
ATOM 789 O O . PRO B 1 21 ? 15.35400 -30.24400 23.76000 1.000 25.10000 426 PRO B O 1
ATOM 793 N N . ARG B 1 22 ? 16.66100 -31.72900 22.88900 1.000 23.25000 427 ARG B N 1
ATOM 794 C CA . ARG B 1 22 ? 16.24400 -31.47400 21.54400 1.000 25.17000 427 ARG B CA 1
ATOM 795 C C . ARG B 1 22 ? 15.02600 -32.34400 21.29600 1.000 22.80000 427 ARG B C 1
ATOM 796 O O . ARG B 1 22 ? 15.14400 -33.44100 20.89000 1.000 21.07000 427 ARG B O 1
ATOM 804 N N . TRP B 1 23 ? 13.86000 -31.75000 21.50600 1.000 20.22000 428 TRP B N 1
ATOM 805 C CA . TRP B 1 23 ? 12.61700 -32.50900 21.42600 1.000 19.01000 428 TRP B CA 1
ATOM 806 C C . TRP B 1 23 ? 12.39900 -33.10100 20.03800 1.000 17.11000 428 TRP B C 1
ATOM 807 O O . TRP B 1 23 ? 11.84700 -34.19900 19.91000 1.000 16.55000 428 TRP B O 1
ATOM 818 N N . SER B 1 24 ? 12.80300 -32.39000 18.98300 1.000 18.44000 429 SER B N 1
ATOM 819 C CA . SER B 1 24 ? 12.60100 -32.93900 17.64500 1.000 17.08000 429 SER B CA 1
ATOM 820 C C . SER B 1 24 ? 13.40400 -34.21400 17.43900 1.000 17.95000 429 SER B C 1
ATOM 821 O O . SER B 1 24 ? 12.98300 -35.09200 16.67800 1.000 19.32000 429 SER B O 1
ATOM 824 N N . GLN B 1 25 ? 14.55500 -34.33900 18.11100 1.000 18.74000 430 GLN B N 1
ATOM 825 C CA . GLN B 1 25 ? 15.35700 -35.55100 17.98500 1.000 19.86000 430 GLN B CA 1
ATOM 826 C C . GLN B 1 25 ? 14.69800 -36.74700 18.66400 1.000 17.88000 430 GLN B C 1
ATOM 827 O O . GLN B 1 25 ? 14.85000 -37.88300 18.20000 1.000 18.03000 430 GLN B O 1
ATOM 833 N N . ILE B 1 26 ? 13.98900 -36.52200 19.77100 1.000 16.36000 431 ILE B N 1
ATOM 834 C CA . ILE B 1 26 ? 13.19900 -37.59500 20.36300 1.000 15.94000 431 ILE B CA 1
ATOM 835 C C . ILE B 1 26 ? 12.11700 -38.04000 19.39300 1.000 14.69000 431 ILE B C 1
ATOM 836 O O . ILE B 1 26 ? 11.81000 -39.23200 19.28100 1.000 15.61000 431 ILE B O 1
ATOM 841 N N . LEU B 1 27 ? 11.51300 -37.08900 18.67900 1.000 14.12000 432 LEU B N 1
ATOM 842 C CA . LEU B 1 27 ? 10.47800 -37.45800 17.72700 1.000 16.17000 432 LEU B CA 1
ATOM 843 C C . LEU B 1 27 ? 11.06500 -38.09600 16.47100 1.000 17.95000 432 LEU B C 1
ATOM 844 O O . LEU B 1 27 ? 10.35900 -38.83900 15.77800 1.000 17.70000 432 LEU B O 1
ATOM 849 N N . GLU B 1 28 ? 12.34300 -37.85600 16.17400 1.000 17.98000 433 GLU B N 1
ATOM 850 C CA . GLU B 1 28 ? 12.98100 -38.62400 15.10600 1.000 18.69000 433 GLU B CA 1
ATOM 851 C C . GLU B 1 28 ? 13.06600 -40.09900 15.46600 1.000 20.06000 433 GLU B C 1
ATOM 852 O O . GLU B 1 28 ? 13.02900 -40.96300 14.58100 1.000 20.25000 433 GLU B O 1
ATOM 858 N N . LEU B 1 29 ? 13.16100 -40.40700 16.75700 1.000 17.01000 434 LEU B N 1
ATOM 859 C CA . LEU B 1 29 ? 13.23200 -41.78700 17.21800 1.000 17.58000 434 LEU B CA 1
ATOM 860 C C . LEU B 1 29 ? 11.85400 -42.40000 17.44300 1.000 17.80000 434 LEU B C 1
ATOM 861 O O . LEU B 1 29 ? 11.65700 -43.59400 17.19400 1.000 18.89000 434 LEU B O 1
ATOM 866 N N . TYR B 1 30 ? 10.89700 -41.60900 17.93600 1.000 16.01000 435 TYR B N 1
ATOM 867 C CA . TYR B 1 30 ? 9.64800 -42.14800 18.43500 1.000 15.46000 435 TYR B CA 1
ATOM 868 C C . TYR B 1 30 ? 8.40400 -41.46100 17.88400 1.000 15.65000 435 TYR B C 1
ATOM 869 O O . TYR B 1 30 ? 7.29000 -41.84400 18.26700 1.000 17.66000 435 TYR B O 1
ATOM 878 N N . GLY B 1 31 ? 8.55400 -40.45600 17.02100 1.000 14.82000 436 GLY B N 1
ATOM 879 C CA . GLY B 1 31 ? 7.41700 -39.73400 16.47700 1.000 17.07000 436 GLY B CA 1
ATOM 880 C C . GLY B 1 31 ? 6.87800 -40.36400 15.20800 1.000 16.64000 436 GLY B C 1
ATOM 881 O O . GLY B 1 31 ? 7.06300 -41.55800 14.95500 1.000 18.54000 436 GLY B O 1
ATOM 882 N N . PRO B 1 32 ? 6.18000 -39.57900 14.38900 1.000 18.89000 437 PRO B N 1
ATOM 883 C CA . PRO B 1 32 ? 5.70100 -40.11300 13.10800 1.000 20.23000 437 PRO B CA 1
ATOM 884 C C . PRO B 1 32 ? 6.88100 -40.52100 12.23600 1.000 20.94000 437 PRO B C 1
ATOM 885 O O . PRO B 1 32 ? 7.82200 -39.74900 12.03300 1.000 21.22000 437 PRO B O 1
ATOM 889 N N . GLY B 1 33 ? 6.84200 -41.76300 11.75300 1.000 23.51000 438 GLY B N 1
ATOM 890 C CA . GLY B 1 33 ? 7.98000 -42.29700 11.02000 1.000 24.49000 438 GLY B CA 1
ATOM 891 C C . GLY B 1 33 ? 9.22300 -42.45700 11.85900 1.000 24.59000 438 GLY B C 1
ATOM 892 O O . GLY B 1 33 ? 10.33400 -42.46300 11.31900 1.000 22.57000 438 GLY B O 1
ATOM 893 N N . GLY B 1 34 ? 9.06700 -42.58600 13.17400 1.000 20.34000 439 GLY B N 1
ATOM 894 C CA . GLY B 1 34 ? 10.22600 -42.66700 14.04700 1.000 20.06000 439 GLY B CA 1
ATOM 895 C C . GLY B 1 34 ? 11.06400 -43.90600 13.78800 1.000 24.38000 439 GLY B C 1
ATOM 896 O O . GLY B 1 34 ? 10.56700 -44.96100 13.37500 1.000 24.77000 439 GLY B O 1
ATOM 897 N N . LYS B 1 35 ? 12.36000 -43.77600 14.06900 1.000 22.28000 440 LYS B N 1
ATOM 898 C CA . LYS B 1 35 ? 13.30400 -44.84200 13.74600 1.000 23.87000 440 LYS B CA 1
ATOM 899 C C . LYS B 1 35 ? 13.13500 -46.05700 14.64900 1.000 22.65000 440 LYS B C 1
ATOM 900 O O . LYS B 1 35 ? 13.37900 -47.18600 14.21000 1.000 27.66000 440 LYS B O 1
ATOM 906 N N . LYS B 1 36 ? 12.74100 -45.86100 15.90600 1.000 20.77000 441 LYS B N 1
ATOM 907 C CA . LYS B 1 36 ? 12.54600 -46.95800 16.84700 1.000 20.23000 441 LYS B CA 1
ATOM 908 C C . LYS B 1 36 ? 11.09500 -47.40500 16.94000 1.000 23.70000 441 LYS B C 1
ATOM 909 O O . LYS B 1 36 ? 10.81400 -48.60700 16.93400 1.000 27.10000 441 LYS B O 1
ATOM 915 N N . SER B 1 37 ? 10.16100 -46.46900 17.02600 1.000 21.28000 442 SER B N 1
ATOM 916 C CA . SER B 1 37 ? 8.73900 -46.77800 16.95400 1.000 21.80000 442 SER B CA 1
ATOM 917 C C . SER B 1 37 ? 8.01500 -45.47600 16.66200 1.000 19.48000 442 SER B C 1
ATOM 918 O O . SER B 1 37 ? 8.63900 -44.43800 16.44000 1.000 18.65000 442 SER B O 1
ATOM 921 N N . GLU B 1 38 ? 6.68800 -45.54400 16.64400 1.000 18.12000 443 GLU B N 1
ATOM 922 C CA . GLU B 1 38 ? 5.86500 -44.35100 16.48800 1.000 18.50000 443 GLU B CA 1
ATOM 923 C C . GLU B 1 38 ? 5.02300 -44.06900 17.72200 1.000 15.57000 443 GLU B C 1
ATOM 924 O O . GLU B 1 38 ? 4.02100 -43.35400 17.62800 1.000 16.48000 443 GLU B O 1
ATOM 930 N N . VAL B 1 39 ? 5.41100 -44.60600 18.88000 1.000 18.29000 444 VAL B N 1
ATOM 931 C CA . VAL B 1 39 ? 4.54200 -44.54500 20.05000 1.000 18.13000 444 VAL B CA 1
ATOM 932 C C . VAL B 1 39 ? 4.28300 -43.10800 20.49300 1.000 16.38000 444 VAL B C 1
ATOM 933 O O . VAL B 1 39 ? 3.25800 -42.82700 21.11900 1.000 17.24000 444 VAL B O 1
ATOM 937 N N . LEU B 1 40 ? 5.18900 -42.17500 20.18400 1.000 16.50000 445 LEU B N 1
ATOM 938 C CA . LEU B 1 40 ? 5.00500 -40.78300 20.58900 1.000 13.00000 445 LEU B CA 1
ATOM 939 C C . LEU B 1 40 ? 4.47500 -39.91100 19.45400 1.000 14.43000 445 LEU B C 1
ATOM 940 O O . LEU B 1 40 ? 4.54100 -38.68100 19.54900 1.000 12.86000 445 LEU B O 1
ATOM 945 N N . LYS B 1 41 ? 3.94100 -40.51200 18.38300 1.000 13.02000 446 LYS B N 1
ATOM 946 C CA . LYS B 1 41 ? 3.66900 -39.70500 17.19500 1.000 14.38000 446 LYS B CA 1
ATOM 947 C C . LYS B 1 41 ? 2.61500 -38.62400 17.43700 1.000 13.95000 446 LYS B C 1
ATOM 948 O O . LYS B 1 41 ? 2.64400 -37.58900 16.76000 1.000 14.56000 446 LYS B O 1
ATOM 954 N N . TYR B 1 42 ? 1.68800 -38.82200 18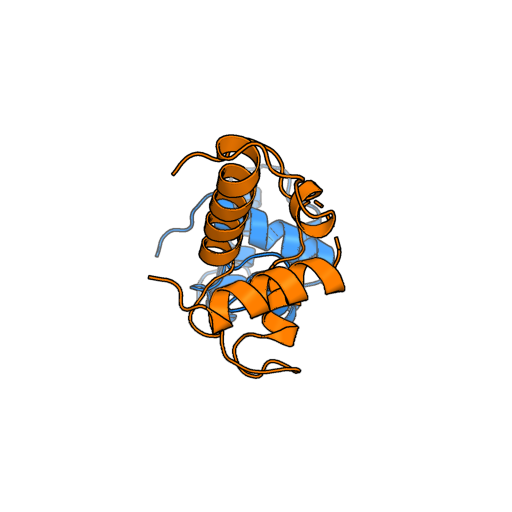.38500 1.000 13.68000 447 TYR B N 1
ATOM 955 C CA . TYR B 1 42 ? 0.67200 -37.79500 18.61300 1.000 13.88000 447 TYR B CA 1
ATOM 956 C C . TYR B 1 42 ? 1.13600 -36.69800 19.55600 1.000 15.57000 447 TYR B C 1
ATOM 957 O O . TYR B 1 42 ? 0.41200 -35.71300 19.73300 1.000 14.84000 447 TYR B O 1
ATOM 966 N N . ARG B 1 43 ? 2.32000 -36.82500 20.14400 1.000 14.04000 448 ARG B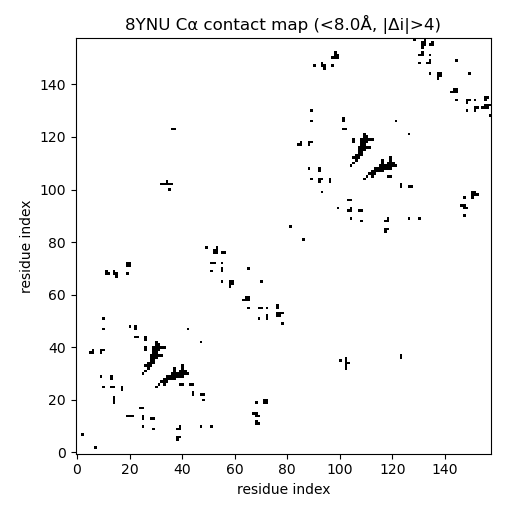 N 1
ATOM 967 C CA . ARG B 1 43 ? 2.79300 -35.82400 21.09200 1.000 13.17000 448 ARG B CA 1
ATOM 968 C C . ARG B 1 43 ? 3.62300 -34.79000 20.34600 1.000 15.43000 448 ARG B C 1
ATOM 969 O O . ARG B 1 43 ? 4.61100 -35.14100 19.69900 1.000 16.57000 448 ARG B O 1
ATOM 977 N N . ASN B 1 44 ? 3.24000 -33.52100 20.44200 1.000 12.36000 449 ASN B N 1
ATOM 978 C CA . ASN B 1 44 ? 4.08800 -32.49700 19.84900 1.000 15.63000 449 ASN B CA 1
ATOM 979 C C . ASN B 1 44 ? 5.20100 -32.12600 20.83400 1.000 15.27000 449 ASN B C 1
ATOM 980 O O . ASN B 1 44 ? 5.27000 -32.63400 21.95800 1.000 12.85000 449 ASN B O 1
ATOM 985 N N . GLN B 1 45 ? 6.11700 -31.25900 20.39100 1.000 15.29000 450 GLN B N 1
ATOM 986 C CA . GLN B 1 45 ? 7.30500 -30.97500 21.19200 1.000 16.45000 450 GLN B CA 1
ATOM 987 C C . GLN B 1 45 ? 6.94900 -30.30900 22.51100 1.000 14.99000 450 GLN B C 1
ATOM 988 O O . GLN B 1 45 ? 7.62300 -30.53700 23.52300 1.000 17.61000 450 GLN B O 1
ATOM 994 N N . VAL B 1 46 ? 5.89400 -29.49300 22.52600 1.000 15.10000 451 VAL B N 1
ATOM 995 C CA . VAL B 1 46 ? 5.45500 -28.86300 23.76500 1.000 14.90000 451 VAL B CA 1
ATOM 996 C C . VAL B 1 46 ? 4.91000 -29.90500 24.73800 1.000 18.01000 451 VAL B C 1
ATOM 997 O O . VAL B 1 46 ? 5.18200 -29.85200 25.94100 1.000 14.70000 451 VAL B O 1
ATOM 1001 N N . GLN B 1 47 ? 4.15700 -30.88600 24.23600 1.000 13.02000 452 GLN B N 1
ATOM 1002 C CA . GLN B 1 47 ? 3.69800 -31.95900 25.10800 1.000 13.19000 452 GLN B CA 1
ATOM 1003 C C . GLN B 1 47 ? 4.85900 -32.76200 25.67500 1.000 14.70000 452 GLN B C 1
ATOM 1004 O O . GLN B 1 47 ? 4.80300 -33.21300 26.82600 1.000 14.57000 452 GLN B O 1
ATOM 1010 N N . LEU B 1 48 ? 5.89500 -33.00500 24.85900 1.000 13.02000 453 LEU B N 1
ATOM 1011 C CA . LEU B 1 48 ? 7.07000 -33.72900 25.34700 1.000 15.44000 453 LEU B CA 1
ATOM 1012 C C . LEU B 1 48 ? 7.74600 -32.95900 26.47100 1.000 15.59000 453 LEU B C 1
ATOM 1013 O O . LEU B 1 48 ? 8.09300 -33.53100 27.51200 1.000 17.65000 453 LEU B O 1
ATOM 1018 N N . LYS B 1 49 ? 7.92000 -31.65400 26.27700 1.000 14.44000 454 LYS B N 1
ATOM 1019 C CA . LYS B 1 49 ? 8.54100 -30.80700 27.29000 1.000 16.44000 454 LYS B CA 1
ATOM 1020 C C . LYS B 1 49 ? 7.71900 -30.77700 28.57600 1.000 19.82000 454 LYS B C 1
ATOM 1021 O O . LYS B 1 49 ? 8.25800 -30.94300 29.68000 1.000 17.64000 454 LYS B O 1
ATOM 1027 N N . ASP B 1 50 ? 6.40300 -30.58200 28.45400 1.000 17.87000 455 ASP B N 1
ATOM 1028 C CA . ASP B 1 50 ? 5.56500 -30.53000 29.64700 1.000 19.69000 455 ASP B CA 1
ATOM 1029 C C . ASP B 1 50 ? 5.56200 -31.86500 30.38800 1.000 20.31000 455 ASP B C 1
ATOM 1030 O O . ASP B 1 50 ? 5.57900 -31.89700 31.62700 1.000 21.41000 455 ASP B O 1
ATOM 1035 N N . LYS B 1 51 ? 5.56400 -32.98500 29.65800 1.000 17.19000 456 LYS B N 1
ATOM 1036 C CA . LYS B 1 51 ? 5.59800 -34.28200 30.32300 1.000 16.66000 456 LYS B CA 1
ATOM 1037 C C . LYS B 1 51 ? 6.95100 -34.53400 30.98000 1.000 19.60000 456 LYS B C 1
ATOM 1038 O O . LYS B 1 51 ? 7.01600 -35.08000 32.08800 1.000 19.16000 456 LYS B O 1
ATOM 1044 N N . ALA B 1 52 ? 8.04100 -34.14400 30.31300 1.000 17.10000 457 ALA B N 1
ATOM 1045 C CA . ALA B 1 52 ? 9.36100 -34.31500 30.91500 1.000 17.36000 457 ALA B CA 1
ATOM 1046 C C . ALA B 1 52 ? 9.47100 -33.53000 32.21900 1.000 20.07000 457 ALA B C 1
ATOM 1047 O O . ALA B 1 52 ? 10.05900 -34.01100 33.20100 1.000 21.97000 457 ALA B O 1
ATOM 1049 N N . ARG B 1 53 ? 8.91600 -32.32100 32.24200 1.000 21.28000 458 ARG B N 1
ATOM 1050 C CA . ARG B 1 53 ? 8.89500 -31.53600 33.47200 1.000 25.29000 458 ARG B CA 1
ATOM 1051 C C . ARG B 1 53 ? 8.10700 -32.25000 34.55900 1.000 26.57000 458 ARG B C 1
ATOM 1052 O O . ARG B 1 53 ? 8.55100 -32.34000 35.71000 1.000 25.79000 458 ARG B O 1
ATOM 1060 N N . ASN B 1 54 ? 6.92300 -32.76600 34.21700 1.000 23.36000 459 ASN B N 1
ATOM 1061 C CA . ASN B 1 54 ? 6.15100 -33.49600 35.21400 1.000 24.54000 459 ASN B CA 1
ATOM 1062 C C . ASN B 1 54 ? 6.87300 -34.75600 35.67300 1.000 25.49000 459 ASN B C 1
ATOM 1063 O O . ASN B 1 54 ? 6.75800 -35.14800 36.84300 1.000 27.76000 459 ASN B O 1
ATOM 1068 N N . MET B 1 55 ? 7.65300 -35.38800 34.79300 1.000 22.42000 460 MET B N 1
ATOM 1069 C CA . MET B 1 55 ? 8.37300 -36.58500 35.20100 1.000 20.75000 460 MET B CA 1
ATOM 1070 C C . MET B 1 55 ? 9.51500 -36.22900 36.14700 1.000 26.10000 460 MET B C 1
ATOM 1071 O O . MET B 1 55 ? 9.72000 -36.91000 37.16200 1.000 27.42000 460 MET B O 1
ATOM 1076 N N . LYS B 1 56 ? 10.24700 -35.14800 35.84500 1.000 22.05000 461 LYS B N 1
ATOM 1077 C CA . LYS B 1 56 ? 11.27000 -34.66700 36.77400 1.000 26.82000 461 LYS B CA 1
ATOM 1078 C C . LYS B 1 56 ? 10.65900 -34.33300 38.12800 1.000 25.66000 461 LYS B C 1
ATOM 1079 O O . LYS B 1 56 ? 11.15500 -34.77700 39.17300 1.000 26.37000 461 LYS B O 1
ATOM 1085 N N . LEU B 1 57 ? 9.57300 -33.55100 38.12400 1.000 24.44000 462 LEU B N 1
ATOM 1086 C CA . LEU B 1 57 ? 8.89400 -33.20300 39.36700 1.000 27.58000 462 LEU B CA 1
ATOM 1087 C C . LEU B 1 57 ? 8.53700 -34.44900 40.16700 1.000 28.80000 462 LEU B C 1
ATOM 1088 O O . LEU B 1 57 ? 8.70300 -34.47200 41.39200 1.000 29.09000 462 LEU B O 1
ATOM 1093 N N . PHE B 1 58 ? 8.07500 -35.50800 39.49300 1.000 28.93000 463 PHE B N 1
ATOM 1094 C CA . PHE B 1 58 ? 7.68900 -36.72200 40.21000 1.000 29.53000 463 PHE B CA 1
ATOM 1095 C C . PHE B 1 58 ? 8.84600 -37.28200 41.02400 1.000 34.13000 463 PHE B C 1
ATOM 1096 O O . PHE B 1 58 ? 8.66700 -37.68800 42.17700 1.000 31.11000 463 PHE B O 1
ATOM 1104 N N . PHE B 1 59 ? 10.04000 -37.34500 40.42900 1.000 30.39000 464 PHE B N 1
ATOM 1105 C CA . PHE B 1 59 ? 11.18700 -37.87700 41.15800 1.000 30.95000 464 PHE B CA 1
ATOM 1106 C C . PHE B 1 59 ? 11.55500 -36.98000 42.33600 1.000 30.36000 464 PHE B C 1
ATOM 1107 O O . PHE B 1 59 ? 11.81900 -37.47100 43.44200 1.000 31.98000 464 PHE B O 1
ATOM 1115 N N . LEU B 1 60 ? 11.56100 -35.66500 42.11400 1.000 25.83000 465 LEU B N 1
ATOM 1116 C CA . LEU B 1 60 ? 11.85100 -34.71200 43.18200 1.000 26.26000 465 LEU B CA 1
ATOM 1117 C C . LEU B 1 60 ? 10.81500 -34.79700 44.29200 1.000 30.84000 465 LEU B C 1
ATOM 1118 O O . LEU B 1 60 ? 11.15900 -34.84700 45.47800 1.000 26.03000 465 LEU B O 1
ATOM 1123 N N . LYS B 1 61 ? 9.53400 -34.79500 43.91500 1.000 26.61000 466 LYS B N 1
ATOM 1124 C CA . LYS B 1 61 ? 8.44700 -34.84500 44.89100 1.000 31.13000 466 LYS B CA 1
ATOM 1125 C C . LYS B 1 61 ? 8.52700 -36.09500 45.75200 1.000 30.27000 466 LYS B C 1
ATOM 1126 O O . LYS B 1 61 ? 8.26900 -36.04700 46.96200 1.000 32.35000 466 LYS B O 1
ATOM 1132 N N . SER B 1 62 ? 8.87400 -37.22400 45.15200 1.000 30.64000 467 SER B N 1
ATOM 1133 C CA . SER B 1 62 ? 8.92100 -38.48800 45.87000 1.000 36.29000 467 SER B CA 1
ATOM 1134 C C . SER B 1 62 ? 10.26300 -38.73500 46.54600 1.000 34.75000 467 SER B C 1
ATOM 1135 O O . SER B 1 62 ? 10.45300 -39.80100 47.14000 1.000 37.33000 467 SER B O 1
ATOM 1138 N N . GLY B 1 63 ? 11.19300 -37.78600 46.47300 1.000 32.02000 468 GLY B N 1
ATOM 1139 C CA . GLY B 1 63 ? 12.49000 -37.98200 47.08900 1.000 33.45000 468 GLY B CA 1
ATOM 1140 C C . GLY B 1 63 ? 13.37600 -38.99700 46.40300 1.000 35.38000 468 GLY B C 1
ATOM 1141 O O . GLY B 1 63 ? 14.27500 -39.55000 47.04100 1.000 36.91000 468 GLY B O 1
ATOM 1142 N N . GLN B 1 64 ? 13.15500 -39.25900 45.11900 1.000 35.18000 469 GLN B N 1
ATOM 1143 C CA . GLN B 1 64 ? 13.95000 -40.22100 44.37300 1.000 35.75000 469 GLN B CA 1
ATOM 1144 C C . GLN B 1 64 ? 15.05200 -39.51400 43.59000 1.000 34.51000 469 GLN B C 1
ATOM 1145 O O . GLN B 1 64 ? 15.02400 -38.29800 43.38700 1.000 31.87000 469 GLN B O 1
ATOM 1151 N N . VAL B 1 65 ? 16.03600 -40.30300 43.15500 1.000 33.15000 470 VAL B N 1
ATOM 1152 C CA . VAL B 1 65 ? 17.10400 -39.78800 42.30700 1.000 32.67000 470 VAL B CA 1
ATOM 1153 C C . VAL B 1 65 ? 16.52300 -39.37000 40.96300 1.000 34.73000 470 VAL B C 1
ATOM 1154 O O . VAL B 1 65 ? 15.71200 -40.09100 40.36800 1.000 32.86000 470 VAL B O 1
ATOM 1158 N N . VAL B 1 66 ? 16.92300 -38.19700 40.48300 1.000 29.24000 471 VAL B N 1
ATOM 1159 C CA . VAL B 1 66 ? 16.49600 -37.73200 39.16700 1.000 28.36000 471 VAL B CA 1
ATOM 1160 C C . VAL B 1 66 ? 17.37900 -38.39100 38.11500 1.000 31.64000 471 VAL B C 1
ATOM 1161 O O . VAL B 1 66 ? 18.60500 -38.21400 38.14800 1.000 32.78000 471 VAL B O 1
ATOM 1165 N N . PRO B 1 67 ? 16.80900 -39.14600 37.17400 1.000 33.61000 472 PRO B N 1
ATOM 1166 C CA . PRO B 1 67 ? 17.62600 -39.74800 36.11200 1.000 31.38000 472 PRO B CA 1
ATOM 1167 C C . PRO B 1 67 ? 18.44900 -38.69200 35.39100 1.000 28.17000 472 PRO B C 1
ATOM 1168 O O . PRO B 1 67 ? 17.99400 -37.56700 35.18300 1.000 27.52000 472 PRO B O 1
ATOM 1172 N N . ALA B 1 68 ? 19.67100 -39.07500 35.00300 1.000 29.75000 473 ALA B N 1
ATOM 1173 C CA . ALA B 1 68 ? 20.57500 -38.13200 34.35200 1.000 32.09000 473 ALA B CA 1
ATOM 1174 C C . ALA B 1 68 ? 19.90100 -37.42200 33.18300 1.000 28.38000 473 ALA B C 1
ATOM 1175 O O . ALA B 1 68 ? 20.06100 -36.21000 33.01000 1.000 29.10000 473 ALA B O 1
ATOM 1177 N N . ALA B 1 69 ? 19.11800 -38.16300 32.39000 1.000 31.07000 474 ALA B N 1
ATOM 1178 C CA . ALA B 1 69 ? 18.49100 -37.58800 31.20200 1.000 35.47000 474 ALA B CA 1
ATOM 1179 C C . ALA B 1 69 ? 17.49500 -36.49000 31.55200 1.000 35.68000 474 ALA B C 1
ATOM 1180 O O . ALA B 1 69 ? 17.25900 -35.58700 30.74000 1.000 34.25000 474 ALA B O 1
ATOM 1182 N N . LEU B 1 70 ? 16.90900 -36.53700 32.75000 1.000 30.25000 475 LEU B N 1
ATOM 1183 C CA . LEU B 1 70 ? 15.96300 -35.51600 33.17400 1.000 28.42000 475 LEU B CA 1
ATOM 1184 C C . LEU B 1 70 ? 16.62500 -34.34800 33.89100 1.000 30.20000 475 LEU B C 1
ATOM 1185 O O . LEU B 1 70 ? 15.96400 -33.33200 34.13400 1.000 27.45000 475 LEU B O 1
ATOM 1190 N N . GLN B 1 71 ? 17.90900 -34.45500 34.23700 1.000 28.14000 476 GLN B N 1
ATOM 1191 C CA . GLN B 1 71 ? 18.57700 -33.30100 34.81500 1.000 28.18000 476 GLN B CA 1
ATOM 1192 C C . GLN B 1 71 ? 18.75300 -32.18900 33.79500 1.000 29.69000 476 GLN B C 1
ATOM 1193 O O . GLN B 1 71 ? 18.89300 -31.02600 34.18000 1.000 31.74000 476 GLN B O 1
ATOM 1199 N N . CYS B 1 72 ? 18.70200 -32.51800 32.50300 1.000 29.59000 477 CYS B N 1
ATOM 1200 C CA . CYS B 1 72 ? 18.75500 -31.50500 31.45900 1.000 30.51000 477 CYS B CA 1
ATOM 1201 C C . CYS B 1 72 ? 17.46200 -30.70500 31.34600 1.000 33.60000 477 CYS B C 1
ATOM 1202 O O . CYS B 1 72 ? 17.45600 -29.66300 30.68400 1.000 38.78000 477 CYS B O 1
ATOM 1205 N N . VAL B 1 73 ? 16.37900 -31.14300 31.98000 1.000 28.83000 478 VAL B N 1
ATOM 1206 C CA . VAL B 1 73 ? 15.12100 -30.40100 31.96100 1.000 33.70000 478 VAL B CA 1
ATOM 1207 C C . VAL B 1 73 ? 15.11400 -29.48600 33.17800 1.000 30.07000 478 VAL B C 1
ATOM 1208 O O . VAL B 1 73 ? 14.98200 -29.95100 34.31200 1.000 32.36000 478 VAL B O 1
ATOM 1212 N N . THR B 1 74 ? 15.26800 -28.18600 32.94800 1.000 30.83000 479 THR B N 1
ATOM 1213 C CA . THR B 1 74 ? 15.44900 -27.21800 34.02100 1.000 30.95000 479 THR B CA 1
ATOM 1214 C C . THR B 1 74 ? 14.30700 -26.20800 34.02900 1.000 33.83000 479 THR B C 1
ATOM 1215 O O . THR B 1 74 ? 13.47200 -26.16100 33.12000 1.000 35.63000 479 THR B O 1
ATOM 1219 N N . GLY B 1 75 ? 14.27600 -25.40300 35.08200 1.000 31.19000 480 GLY B N 1
ATOM 1220 C CA . GLY B 1 75 ? 13.25800 -24.38100 35.22100 1.000 34.78000 480 GLY B CA 1
ATOM 1221 C C . GLY B 1 75 ? 12.02300 -24.83600 35.97600 1.000 32.84000 480 GLY B C 1
ATOM 1222 O O . GLY B 1 75 ? 11.97700 -25.87900 36.63800 1.000 31.02000 480 GLY B O 1
ATOM 1223 N N . ASP B 1 76 ? 10.98800 -24.00300 35.85300 1.000 32.58000 481 ASP B N 1
ATOM 1224 C CA . ASP B 1 76 ? 9.70800 -24.23000 36.51500 1.000 31.84000 481 ASP B CA 1
ATOM 1225 C C . ASP B 1 76 ? 9.07400 -25.53800 36.04800 1.000 33.70000 481 ASP B C 1
ATOM 1226 O O . ASP B 1 76 ? 8.96400 -25.79500 34.84500 1.000 34.90000 481 ASP B O 1
ATOM 1231 N N . LEU B 1 77 ? 8.64500 -26.37000 37.00200 1.000 28.80000 482 LEU B N 1
ATOM 1232 C CA . LEU B 1 77 ? 8.12000 -27.69200 36.68100 1.000 31.04000 482 LEU B CA 1
ATOM 1233 C C . LEU B 1 77 ? 6.61600 -27.81900 36.86800 1.000 33.50000 482 LEU B C 1
ATOM 1234 O O . LEU B 1 77 ? 6.07600 -28.91600 36.67700 1.000 36.28000 482 LEU B O 1
ATO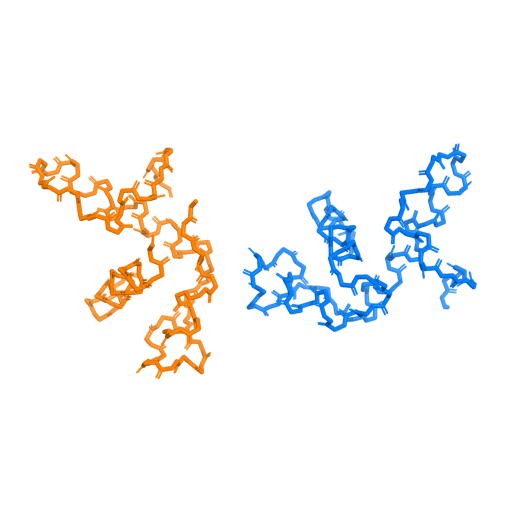M 1239 N N . ARG B 1 78 ? 5.92700 -26.74600 37.24200 1.000 37.75000 483 ARG B N 1
ATOM 1240 C CA . ARG B 1 78 ? 4.49300 -26.83700 37.46800 1.000 41.66000 483 ARG B CA 1
ATOM 1241 C C . ARG B 1 78 ? 3.75000 -27.00300 36.14000 1.000 46.89000 483 ARG B C 1
ATOM 1242 O O . ARG B 1 78 ? 4.31500 -26.82700 35.05600 1.000 44.29000 483 ARG B O 1
ATOM 1250 N N . ARG B 1 79 ? 2.47600 -27.40000 36.24900 1.000 50.15000 484 ARG B N 1
ATOM 1251 C CA . ARG B 1 79 ? 1.47600 -27.40200 35.16100 1.000 53.17000 484 ARG B CA 1
ATOM 1252 C C . ARG B 1 79 ? 1.97600 -27.08400 33.74700 1.000 54.60000 484 ARG B C 1
ATOM 1253 O O . ARG B 1 79 ? 1.50500 -27.65900 32.76200 1.000 55.02000 484 ARG B O 1
#

Sequence (158 aa):
GSWTKEEEEALLDGLDLVKGPRWSQILELYGPGGKKSEVLKYRNQVQLKDKARNMKLFFLKSGQVVPAALQCVTGDLRRDSWTKEEEEALLDGLDLVKGPRWSQILELYGPGGKKSEVLKYRNQVQLKDKARNMKLFFLKSGQVVPAALQCVTGDLRR

Nearest PDB structures (foldseek):
  6k5u-assembly1_A  TM=7.489E-01  e=1.638E-10  Schizosaccharomyces pombe 972h-
  8x6d-assembly1_F  TM=9.010E-01  e=1.040E-07  Saccharomyces cerevisiae S288C
  6k5u-assembly1_A  TM=7.722E-01  e=9.010E-12  Schizosaccharomyces pombe 972h-
  8x6d-assembly1_F  TM=9.159E-01  e=3.442E-07  Saccharomyces cerevisiae S288C

Foldseek 3Di:
DDADPVLVVLLLVLLVVVVALPQVSSCCQAAVVHPPYHRCPPADSVRSLLVLLVVQVVCVVVVHDRDPSSVRNDDDSDDD/DDDPVRVVLLVVLLVVQVCGPQVSSCCQAAVVHPPYHRCNVADSVNSLLVLLVVQVVCVVVVHDRPPSSVNNDDDSDD

GO terms:
  GO:0140445 chromosome, telomeric repeat region (C, IDA)
  GO:0000785 chromatin (C, IDA)
  GO:0005634 nucleus (C, IDA)
  GO:0003691 double-stranded telomeric DNA binding (F, IDA)
  GO:0005634 nucleus (C, HDA)
  GO:0000723 telomere maintenance (P, IMP)

Solvent-accessible surface area: 9941 Å² total; per-residue (Å²): 101,108,40,59,155,112,15,54,114,5,0,39,46,0,2,92,83,8,187,6,67,111,30,54,58,0,29,102,34,18,0,89,45,0,91,102,36,43,31,0,78,167,21,86,85,116,67,0,93,54,34,0,18,72,13,31,60,98,35,95,146,54,72,94,130,21,41,86,17,0,104,46,6,104,61,85,26,177,218,170,143,37,69,142,108,16,46,118,6,0,47,45,0,1,77,99,27,121,92,15,133,29,7,78,0,23,69,31,19,0,94,66,16,177,111,44,82,50,0,86,180,37,69,16,102,69,0,82,56,42,0,54,76,16,30,52,113,41,92,159,58,71,90,130,18,45,61,7,0,106,49,5,96,57,82,22,155,230

Radius of gyration: 19.29 Å; Cα contacts (8 Å, |Δi|>4): 199; chains: 2; bounding box: 26×51×54 Å

Secondary structure (DSSP, 8-state):
-PPPHHHHHHHHHHHHHHTSS-HHHHHHHHSTT-SS-STTTT--HHHHHHHHHHHHHHHHHTTPPPPGGGTT--S--S--/---HHHHHHHHHHHHHT----HHHHHHHHSTT-SS--TTTT--HHHHHHHHHHHHHHHHHTTPPPPHHHHT--S----

Organism: Schizosaccharomyces pombe (strain 972 / ATCC 24843) (NCBI:txid284812)